Protein AF-A0A0L8HGV4-F1 (afdb_monomer)

Mean predicted aligned error: 8.61 Å

Sequence (115 aa):
MDAKVIALADERKTDELSNVLKEVDKNQVDKLLEDRIVKETSEPIALIKALLFGYSLKEEDRAAKWLDIYLCCINCLQKKDQHSKVSEKVIDFLIWQVVTSTAYRPTIEGCRVCH

Structure (mmCIF, N/CA/C/O backbone):
data_AF-A0A0L8HGV4-F1
#
_entry.id   AF-A0A0L8HGV4-F1
#
loop_
_atom_site.group_PDB
_atom_site.id
_atom_site.type_symbol
_atom_site.label_atom_id
_atom_site.label_alt_id
_atom_site.label_comp_id
_atom_site.label_asym_id
_atom_site.label_entity_id
_atom_site.label_seq_id
_atom_site.pdbx_PDB_ins_code
_atom_site.Cartn_x
_atom_site.Cartn_y
_atom_site.Cartn_z
_atom_site.occupancy
_atom_site.B_iso_or_equiv
_atom_site.auth_seq_id
_atom_site.auth_comp_id
_atom_site.auth_asym_id
_atom_site.auth_atom_id
_atom_site.pdbx_PDB_model_num
ATOM 1 N N . MET A 1 1 ? -0.953 -12.365 3.540 1.00 70.88 1 MET A N 1
ATOM 2 C CA . MET A 1 1 ? -0.320 -11.509 2.512 1.00 70.88 1 MET A CA 1
ATOM 3 C C . MET A 1 1 ? 0.416 -10.357 3.164 1.00 70.88 1 MET A C 1
ATOM 5 O O . MET A 1 1 ? 1.621 -10.248 3.018 1.00 70.88 1 MET A O 1
ATOM 9 N N . ASP A 1 2 ? -0.303 -9.587 3.965 1.00 73.50 2 ASP A N 1
ATOM 10 C CA . ASP A 1 2 ? 0.158 -8.365 4.606 1.00 73.50 2 ASP A CA 1
ATOM 11 C C . ASP A 1 2 ? 1.493 -8.485 5.380 1.00 73.50 2 ASP A C 1
ATOM 13 O O . ASP A 1 2 ? 2.483 -7.850 5.030 1.00 73.50 2 ASP A O 1
ATOM 17 N N . ALA A 1 3 ? 1.586 -9.416 6.336 1.00 80.00 3 ALA A N 1
ATOM 18 C CA . ALA A 1 3 ? 2.823 -9.651 7.092 1.00 80.00 3 ALA A CA 1
ATOM 19 C C . ALA A 1 3 ? 3.999 -10.141 6.223 1.00 80.00 3 ALA A C 1
ATOM 21 O O . ALA A 1 3 ? 5.144 -9.801 6.493 1.00 80.00 3 ALA A O 1
ATOM 22 N N . LYS A 1 4 ? 3.723 -10.910 5.158 1.00 84.50 4 LYS A N 1
ATOM 23 C CA . LYS A 1 4 ? 4.754 -11.423 4.238 1.00 84.50 4 LYS A CA 1
ATOM 24 C C . LYS A 1 4 ? 5.327 -10.296 3.375 1.00 84.50 4 LYS A C 1
ATOM 26 O O . LYS A 1 4 ? 6.533 -10.226 3.196 1.00 84.50 4 LYS A O 1
ATOM 31 N N . VAL A 1 5 ? 4.467 -9.4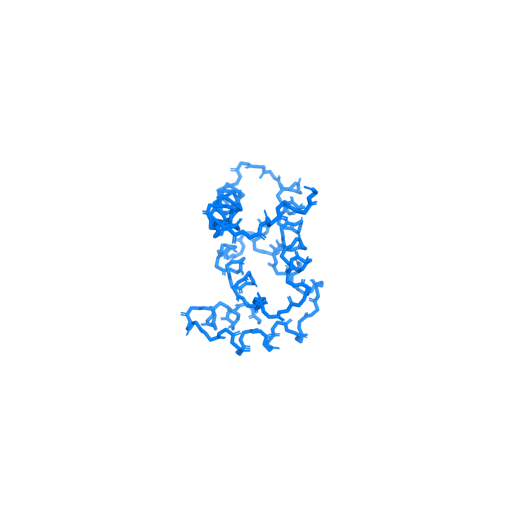16 2.864 1.00 83.81 5 VAL A N 1
ATOM 32 C CA . VAL A 1 5 ? 4.856 -8.252 2.051 1.00 83.81 5 VAL A CA 1
ATOM 33 C C . VAL A 1 5 ? 5.706 -7.279 2.871 1.00 83.81 5 VAL A C 1
ATOM 35 O O . VAL A 1 5 ? 6.747 -6.834 2.399 1.00 83.81 5 VAL A O 1
ATOM 38 N N . ILE A 1 6 ? 5.308 -7.013 4.117 1.00 82.56 6 ILE A N 1
ATOM 39 C CA . ILE A 1 6 ? 6.057 -6.132 5.022 1.00 82.56 6 ILE A CA 1
ATOM 40 C C . ILE A 1 6 ? 7.397 -6.759 5.415 1.00 82.56 6 ILE A C 1
ATOM 42 O O . ILE A 1 6 ? 8.421 -6.102 5.277 1.00 82.56 6 ILE A O 1
ATOM 46 N N . ALA A 1 7 ? 7.419 -8.039 5.803 1.00 85.94 7 ALA A N 1
ATOM 47 C CA . ALA A 1 7 ? 8.661 -8.727 6.158 1.00 85.94 7 ALA A CA 1
ATOM 48 C C . ALA A 1 7 ? 9.672 -8.737 5.000 1.00 85.94 7 ALA A C 1
ATOM 50 O O . ALA A 1 7 ? 10.844 -8.432 5.195 1.00 85.94 7 ALA A O 1
ATOM 51 N N . LEU A 1 8 ? 9.218 -9.015 3.773 1.00 84.81 8 LEU A N 1
ATOM 52 C CA . LEU A 1 8 ? 10.087 -8.989 2.593 1.00 84.81 8 LEU A CA 1
ATOM 53 C C . LEU A 1 8 ? 10.625 -7.582 2.288 1.00 84.81 8 LEU A C 1
ATOM 55 O O . LEU A 1 8 ? 11.761 -7.449 1.829 1.00 84.81 8 LEU A O 1
ATOM 59 N N . ALA A 1 9 ? 9.836 -6.535 2.548 1.00 83.56 9 ALA A N 1
ATOM 60 C CA . ALA A 1 9 ? 10.287 -5.154 2.409 1.00 83.56 9 ALA A CA 1
ATOM 61 C C . ALA A 1 9 ? 11.319 -4.771 3.483 1.00 83.56 9 ALA A C 1
ATOM 63 O O . ALA A 1 9 ? 12.339 -4.166 3.149 1.00 83.56 9 ALA A O 1
ATOM 64 N N . ASP A 1 10 ? 11.102 -5.172 4.738 1.00 84.50 10 ASP A N 1
ATOM 65 C CA . ASP A 1 10 ? 12.029 -4.929 5.851 1.00 84.50 10 ASP A CA 1
ATOM 66 C C . ASP A 1 10 ? 13.363 -5.667 5.653 1.00 84.50 10 ASP A C 1
ATOM 68 O O . ASP A 1 10 ? 14.436 -5.098 5.862 1.00 84.50 10 ASP A O 1
ATOM 72 N N . GLU A 1 11 ? 13.309 -6.902 5.148 1.00 86.88 11 GLU A N 1
ATOM 73 C CA . GLU A 1 11 ? 14.480 -7.705 4.772 1.00 86.88 11 GLU A CA 1
ATOM 74 C C . GLU A 1 11 ? 15.156 -7.224 3.472 1.00 86.88 11 GLU A C 1
ATOM 76 O O . GLU A 1 11 ? 16.180 -7.775 3.067 1.00 86.88 11 GLU A O 1
ATOM 81 N N . ARG A 1 12 ? 14.611 -6.189 2.810 1.00 81.69 12 ARG A N 1
ATOM 82 C CA . ARG A 1 12 ? 15.084 -5.634 1.526 1.00 81.69 12 ARG A CA 1
ATOM 83 C C . ARG A 1 12 ? 15.189 -6.673 0.404 1.00 81.69 12 ARG A C 1
ATOM 85 O O . ARG A 1 12 ? 16.024 -6.551 -0.494 1.00 81.69 12 ARG A O 1
ATOM 92 N N . LYS A 1 13 ? 14.320 -7.680 0.424 1.00 84.12 13 LYS A N 1
ATOM 93 C CA . LYS A 1 13 ? 14.263 -8.754 -0.574 1.00 84.12 13 LYS A CA 1
ATOM 94 C C . LYS A 1 13 ? 13.402 -8.344 -1.762 1.00 84.12 13 LYS A C 1
ATOM 96 O O . LYS A 1 13 ? 12.317 -8.874 -1.986 1.00 84.12 13 LYS A O 1
ATOM 101 N N . THR A 1 14 ? 13.880 -7.362 -2.520 1.00 78.25 14 THR A N 1
ATOM 102 C CA . THR A 1 14 ? 13.108 -6.686 -3.574 1.00 78.25 14 THR A CA 1
ATOM 103 C C . THR A 1 14 ? 12.670 -7.621 -4.704 1.00 78.25 14 THR A C 1
ATOM 105 O O . THR A 1 14 ? 11.555 -7.487 -5.198 1.00 78.25 14 THR A O 1
ATOM 108 N N . ASP A 1 15 ? 13.505 -8.590 -5.090 1.00 82.19 15 ASP A N 1
ATOM 109 C CA . ASP A 1 15 ? 13.177 -9.544 -6.161 1.00 82.19 15 ASP A CA 1
ATOM 110 C C . ASP A 1 15 ? 12.081 -10.531 -5.727 1.00 82.19 15 ASP A C 1
ATOM 112 O O . ASP A 1 15 ? 11.122 -10.778 -6.458 1.00 82.19 15 ASP A O 1
ATOM 116 N N . GLU A 1 16 ? 12.174 -11.049 -4.500 1.00 84.81 16 GLU A N 1
ATOM 117 C CA . GLU A 1 16 ? 11.156 -11.931 -3.916 1.00 84.81 16 GLU A CA 1
ATOM 118 C C . GLU A 1 16 ? 9.843 -11.180 -3.683 1.00 84.81 16 GLU A C 1
ATOM 120 O O . GLU A 1 16 ? 8.766 -11.696 -3.981 1.00 84.81 16 GLU A O 1
ATOM 125 N N . LEU A 1 17 ? 9.930 -9.938 -3.204 1.00 84.62 17 LEU A N 1
ATOM 126 C CA . LEU A 1 17 ? 8.783 -9.060 -3.018 1.00 84.62 17 LEU A CA 1
ATOM 127 C C . LEU A 1 17 ? 8.094 -8.746 -4.351 1.00 84.62 17 LEU A C 1
ATOM 129 O O . LEU A 1 17 ? 6.872 -8.834 -4.434 1.00 84.62 17 LEU A O 1
ATOM 133 N N . SER A 1 18 ? 8.859 -8.446 -5.403 1.00 83.62 18 SER A N 1
ATOM 134 C CA . SER A 1 18 ? 8.320 -8.219 -6.747 1.00 83.62 18 SER A CA 1
ATOM 135 C C . SER A 1 18 ? 7.610 -9.462 -7.284 1.00 83.62 18 SER A C 1
ATOM 137 O O . SER A 1 18 ? 6.504 -9.349 -7.809 1.00 83.62 18 SER A O 1
ATOM 139 N N . ASN A 1 19 ? 8.185 -10.655 -7.098 1.00 85.94 19 ASN A N 1
ATOM 140 C CA . ASN A 1 19 ? 7.543 -11.908 -7.502 1.00 85.94 19 ASN A CA 1
ATOM 141 C C . ASN A 1 19 ? 6.235 -12.152 -6.746 1.00 85.94 19 ASN A C 1
ATOM 143 O O . ASN A 1 19 ? 5.236 -12.505 -7.365 1.00 85.94 19 ASN A O 1
ATOM 147 N N . VAL A 1 20 ? 6.212 -11.894 -5.435 1.00 85.75 20 VAL A N 1
ATOM 148 C CA . VAL A 1 20 ? 4.978 -11.982 -4.644 1.00 85.75 20 VAL A CA 1
ATOM 149 C C . VAL A 1 20 ? 3.932 -11.000 -5.166 1.00 85.75 20 VAL A C 1
ATOM 151 O O . VAL A 1 20 ? 2.790 -11.395 -5.347 1.00 85.75 20 VAL A O 1
ATOM 154 N N . LEU A 1 21 ? 4.295 -9.745 -5.440 1.00 84.56 21 LEU A N 1
ATOM 155 C CA . LEU A 1 21 ? 3.339 -8.733 -5.902 1.00 84.56 21 LEU A CA 1
ATOM 156 C C . LEU A 1 21 ? 2.830 -8.972 -7.330 1.00 84.56 21 LEU A C 1
ATOM 158 O O . LEU A 1 21 ? 1.722 -8.548 -7.640 1.00 84.56 21 LEU A O 1
ATOM 162 N N . LYS A 1 22 ? 3.585 -9.664 -8.192 1.00 82.69 22 LYS A N 1
ATOM 163 C CA . LYS A 1 22 ? 3.121 -10.045 -9.540 1.00 82.69 22 LYS A CA 1
ATOM 164 C C . LYS A 1 22 ? 1.951 -11.025 -9.518 1.00 82.69 22 LYS A C 1
ATOM 166 O O . LYS A 1 22 ? 1.129 -10.999 -10.426 1.00 82.69 22 LYS A O 1
ATOM 171 N N . GLU A 1 23 ? 1.882 -11.880 -8.504 1.00 83.44 23 GLU A N 1
ATOM 172 C CA . GLU A 1 23 ? 0.802 -12.861 -8.343 1.00 83.44 23 GLU A CA 1
ATOM 173 C C . GLU A 1 23 ? -0.436 -12.273 -7.648 1.00 83.44 23 GLU A C 1
ATOM 175 O O . GLU A 1 23 ? -1.467 -12.939 -7.534 1.00 83.44 23 GLU A O 1
ATOM 180 N N . VAL A 1 24 ? -0.348 -11.030 -7.167 1.00 81.75 24 VAL A N 1
ATOM 181 C CA . VAL A 1 24 ? -1.412 -10.380 -6.404 1.00 81.75 24 VAL A CA 1
ATOM 182 C C . VAL A 1 24 ? -2.249 -9.498 -7.320 1.00 81.75 24 VAL A C 1
ATOM 184 O O . VAL A 1 24 ? -1.757 -8.574 -7.962 1.00 81.75 24 VAL A O 1
ATOM 187 N N . ASP A 1 25 ? -3.553 -9.763 -7.334 1.00 85.00 25 ASP A N 1
ATOM 188 C CA . ASP A 1 25 ? -4.524 -8.958 -8.071 1.00 85.00 25 ASP A CA 1
ATOM 189 C C . ASP A 1 25 ? -4.673 -7.556 -7.454 1.00 85.00 25 ASP A C 1
ATOM 191 O O . ASP A 1 25 ? -4.684 -7.393 -6.228 1.00 85.00 25 ASP A O 1
ATOM 195 N N . LYS A 1 26 ? -4.859 -6.544 -8.308 1.00 84.94 26 LYS A N 1
ATOM 196 C CA . LYS A 1 26 ? -5.084 -5.148 -7.908 1.00 84.94 26 LYS A CA 1
ATOM 197 C C . LYS A 1 26 ? -6.187 -5.004 -6.854 1.00 84.94 26 LYS A C 1
ATOM 199 O O . LYS A 1 26 ? -5.985 -4.317 -5.858 1.00 84.94 26 LYS A O 1
ATOM 204 N N . ASN A 1 27 ? -7.307 -5.708 -7.005 1.00 89.06 27 ASN A N 1
ATOM 205 C CA . ASN A 1 27 ? -8.422 -5.648 -6.058 1.00 89.06 27 ASN A CA 1
ATOM 206 C C . ASN A 1 27 ? -8.023 -6.140 -4.659 1.00 89.06 27 ASN A C 1
ATOM 208 O O . ASN A 1 27 ? -8.567 -5.680 -3.655 1.00 89.06 27 ASN A O 1
ATOM 212 N N . GLN A 1 28 ? -7.078 -7.081 -4.569 1.00 89.06 28 GLN A N 1
ATOM 213 C CA . GLN A 1 28 ? -6.568 -7.553 -3.281 1.00 89.06 28 GLN A CA 1
ATOM 214 C C . GLN A 1 28 ? -5.671 -6.501 -2.624 1.00 89.06 28 GLN A C 1
ATOM 216 O O . GLN A 1 28 ? -5.752 -6.316 -1.410 1.00 89.06 28 GLN A O 1
ATOM 221 N N . VAL A 1 29 ? -4.850 -5.798 -3.412 1.00 88.81 29 VAL A N 1
ATOM 222 C CA . VAL A 1 29 ? -4.039 -4.669 -2.929 1.00 88.81 29 VAL A CA 1
ATOM 223 C C . VAL A 1 29 ? -4.940 -3.543 -2.427 1.00 88.81 29 VAL A C 1
ATOM 225 O O . VAL A 1 29 ? -4.752 -3.071 -1.307 1.00 88.81 29 VAL A O 1
ATOM 228 N N . ASP A 1 30 ? -5.954 -3.174 -3.209 1.00 91.00 30 ASP A N 1
ATOM 229 C CA . ASP A 1 30 ? -6.892 -2.107 -2.860 1.00 91.00 30 ASP A CA 1
ATOM 230 C C . ASP A 1 30 ? -7.643 -2.424 -1.567 1.00 91.00 30 ASP A C 1
ATOM 232 O O . ASP A 1 30 ? -7.722 -1.590 -0.666 1.00 91.00 30 ASP A O 1
ATOM 236 N N . LYS A 1 31 ? -8.106 -3.669 -1.419 1.00 90.88 31 LYS A N 1
ATOM 237 C CA . LYS A 1 31 ? -8.772 -4.122 -0.197 1.00 90.88 31 LYS A CA 1
ATOM 238 C C . LYS A 1 31 ? -7.851 -4.077 1.024 1.00 90.88 31 LYS A C 1
ATOM 240 O O . LYS A 1 31 ? -8.300 -3.683 2.096 1.00 90.88 31 LYS A O 1
ATOM 245 N N . LEU A 1 32 ? -6.575 -4.450 0.885 1.00 89.62 32 LEU A N 1
ATOM 246 C CA . LEU A 1 32 ? -5.617 -4.340 1.991 1.00 89.62 32 LEU A CA 1
ATOM 247 C C . LEU A 1 32 ? -5.368 -2.884 2.400 1.00 89.62 32 LEU A C 1
ATOM 249 O O . LEU A 1 32 ? -5.281 -2.586 3.592 1.00 89.62 32 LEU A O 1
ATOM 253 N N . LEU A 1 33 ? -5.244 -1.980 1.426 1.00 90.81 33 LEU A N 1
ATOM 254 C CA . LEU A 1 33 ? -5.078 -0.552 1.693 1.00 90.81 33 LEU A CA 1
ATOM 255 C C . LEU A 1 33 ? -6.320 0.018 2.384 1.00 90.81 33 LEU A C 1
ATOM 257 O O . LEU A 1 33 ? -6.191 0.705 3.397 1.00 90.81 33 LEU A O 1
ATOM 261 N N . GLU A 1 34 ? -7.515 -0.329 1.908 1.00 90.56 34 GLU A N 1
ATOM 262 C CA . GLU A 1 34 ? -8.779 0.088 2.518 1.00 90.56 34 GLU A CA 1
ATOM 263 C C . GLU A 1 34 ? -8.921 -0.448 3.951 1.00 90.56 34 GLU A C 1
ATOM 265 O O . GLU A 1 34 ? -9.239 0.311 4.869 1.00 90.56 34 GLU A O 1
ATOM 270 N N . ASP A 1 35 ? -8.595 -1.721 4.189 1.00 89.31 35 ASP A N 1
ATOM 271 C CA . ASP A 1 35 ? -8.641 -2.330 5.521 1.00 89.31 35 ASP A CA 1
ATOM 272 C C . ASP A 1 35 ? -7.680 -1.654 6.517 1.00 89.31 35 ASP A C 1
ATOM 274 O O . ASP A 1 35 ? -7.992 -1.547 7.706 1.00 89.31 35 ASP A O 1
ATOM 278 N N . ARG A 1 36 ? -6.525 -1.153 6.066 1.00 86.75 36 ARG A N 1
ATOM 279 C CA . ARG A 1 36 ? -5.576 -0.452 6.948 1.00 86.75 36 ARG A CA 1
ATOM 280 C C . ARG A 1 36 ? -5.887 1.030 7.132 1.00 86.75 36 ARG A C 1
ATOM 282 O O . ARG A 1 36 ? -5.715 1.549 8.232 1.00 86.75 36 ARG A O 1
ATOM 289 N N . ILE A 1 37 ? -6.342 1.716 6.085 1.00 88.50 37 ILE A N 1
ATOM 290 C CA . ILE A 1 37 ? -6.580 3.168 6.110 1.00 88.50 37 ILE A CA 1
ATOM 291 C C . ILE A 1 37 ? -7.963 3.485 6.685 1.00 88.50 37 ILE A C 1
ATOM 293 O O . ILE A 1 37 ? -8.089 4.346 7.560 1.00 88.50 37 ILE A O 1
ATOM 297 N N . VAL A 1 38 ? -9.005 2.781 6.232 1.00 85.81 38 VAL A N 1
ATOM 298 C CA . V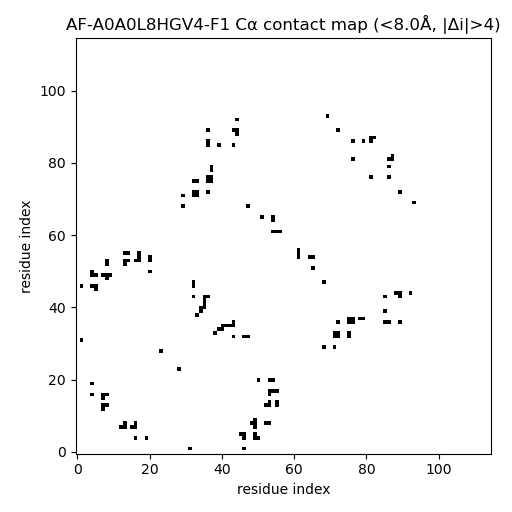AL A 1 38 ? -10.393 3.041 6.641 1.00 85.81 38 VAL A CA 1
ATOM 299 C C . VAL A 1 38 ? -10.695 2.387 7.982 1.00 85.81 38 VAL A C 1
ATOM 301 O O . VAL A 1 38 ? -11.197 3.060 8.879 1.00 85.81 38 VAL A O 1
ATOM 304 N N . LYS A 1 39 ? -10.348 1.103 8.149 1.00 83.00 39 LYS A N 1
ATOM 305 C CA . LYS A 1 39 ? -10.657 0.347 9.379 1.00 83.00 39 LYS A CA 1
ATOM 306 C C . LYS A 1 39 ? -9.587 0.465 10.473 1.00 83.00 39 LYS A C 1
ATOM 308 O O . LYS A 1 39 ? -9.764 -0.119 11.535 1.00 83.00 39 LYS A O 1
ATOM 313 N N . GLU A 1 40 ? -8.490 1.186 10.219 1.00 82.00 40 GLU A N 1
ATOM 314 C CA . GLU A 1 40 ? -7.386 1.442 11.170 1.00 82.00 40 GLU A CA 1
ATOM 315 C C . GLU A 1 40 ? -6.797 0.180 11.829 1.00 82.00 40 GLU A C 1
ATOM 317 O O . GLU A 1 40 ? -6.306 0.208 12.954 1.00 82.00 40 GLU A O 1
ATOM 322 N N . THR A 1 41 ? -6.839 -0.953 11.129 1.00 76.94 41 THR A N 1
ATOM 323 C CA . THR A 1 41 ? -6.506 -2.264 11.708 1.00 76.94 41 THR A CA 1
ATOM 324 C C . THR A 1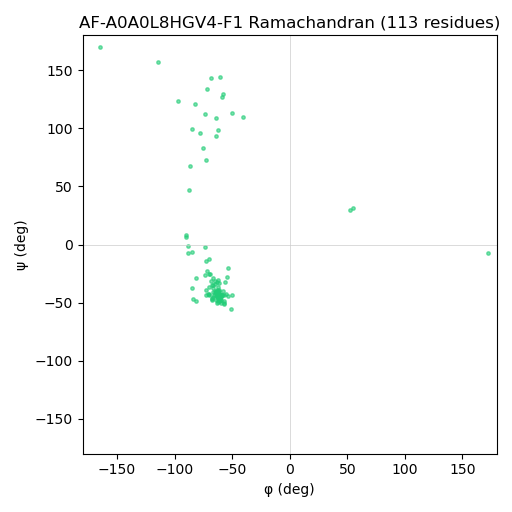 41 ? -5.016 -2.469 11.984 1.00 76.94 41 THR A C 1
ATOM 326 O O . THR A 1 41 ? -4.651 -3.329 12.783 1.00 76.94 41 THR A O 1
ATOM 329 N N . SER A 1 42 ? -4.133 -1.740 11.298 1.00 78.00 42 SER A N 1
ATOM 330 C CA . SER A 1 42 ? -2.670 -1.888 11.352 1.00 78.00 42 SER A CA 1
ATOM 331 C C . SER A 1 42 ? -1.990 -0.659 10.745 1.00 78.00 42 SER A C 1
ATOM 333 O O . SER A 1 42 ? -2.655 0.159 10.117 1.00 78.00 42 SER A O 1
ATOM 335 N N . GLU A 1 43 ? -0.666 -0.518 10.882 1.00 83.19 43 GLU A N 1
ATOM 336 C CA . GLU A 1 43 ? 0.057 0.640 10.335 1.00 83.19 43 GLU A CA 1
ATOM 337 C C . GLU A 1 43 ? -0.006 0.691 8.793 1.00 83.19 43 GLU A C 1
ATOM 339 O O . GLU A 1 43 ? 0.658 -0.108 8.122 1.00 83.19 43 GLU A O 1
ATOM 344 N N . PRO A 1 44 ? -0.745 1.632 8.173 1.00 87.50 44 PRO A N 1
ATOM 345 C CA . PRO A 1 44 ? -0.870 1.676 6.714 1.00 87.50 44 PRO A CA 1
ATOM 346 C C . PRO A 1 44 ? 0.457 2.025 6.035 1.00 87.50 44 PRO A C 1
ATOM 348 O O . PRO A 1 44 ? 0.732 1.557 4.935 1.00 87.50 44 PRO A O 1
ATOM 351 N N . ILE A 1 45 ? 1.321 2.786 6.710 1.00 91.06 45 ILE A N 1
ATOM 352 C CA . ILE A 1 45 ? 2.576 3.288 6.142 1.00 91.06 45 ILE A CA 1
ATOM 353 C C . ILE A 1 45 ? 3.541 2.155 5.787 1.00 91.06 45 ILE A C 1
ATOM 355 O O . ILE A 1 45 ? 4.164 2.202 4.729 1.00 91.06 45 ILE A O 1
ATOM 359 N N . ALA A 1 46 ? 3.653 1.131 6.636 1.00 88.81 46 ALA A N 1
ATOM 360 C CA . ALA A 1 46 ? 4.516 -0.018 6.369 1.00 88.81 46 ALA A CA 1
ATOM 361 C C . ALA A 1 46 ? 4.080 -0.764 5.099 1.00 88.81 46 ALA A C 1
ATOM 363 O O . ALA A 1 46 ? 4.912 -1.102 4.259 1.00 88.81 46 ALA A O 1
ATOM 364 N N . LEU A 1 47 ? 2.767 -0.941 4.917 1.00 90.62 47 LEU A N 1
ATOM 365 C CA . LEU A 1 47 ? 2.222 -1.579 3.723 1.00 90.62 47 LEU A CA 1
ATOM 366 C C . LEU A 1 47 ? 2.449 -0.720 2.474 1.00 90.62 47 LEU A C 1
ATOM 368 O O . LEU A 1 47 ? 2.934 -1.234 1.472 1.00 90.62 47 LEU A O 1
ATOM 372 N N . ILE A 1 48 ? 2.152 0.584 2.530 1.00 91.75 48 ILE A N 1
ATOM 373 C CA . ILE A 1 48 ? 2.346 1.478 1.377 1.00 91.75 48 ILE A CA 1
ATOM 374 C C . ILE A 1 48 ? 3.828 1.494 0.969 1.00 91.75 48 ILE A C 1
ATOM 376 O O . ILE A 1 48 ? 4.139 1.354 -0.212 1.00 91.75 48 ILE A O 1
ATOM 380 N N . LYS A 1 49 ? 4.755 1.578 1.935 1.00 89.56 49 LYS A N 1
ATOM 381 C CA . LYS A 1 49 ? 6.201 1.466 1.675 1.00 89.56 49 LYS A CA 1
ATOM 382 C C . LYS A 1 49 ? 6.558 0.148 0.997 1.00 89.56 49 LYS A C 1
ATOM 384 O O . LYS A 1 49 ? 7.273 0.166 0.001 1.00 89.56 49 LYS A O 1
ATOM 389 N N . ALA A 1 50 ? 6.059 -0.972 1.516 1.00 88.94 50 ALA A N 1
ATOM 390 C CA . ALA A 1 50 ? 6.343 -2.290 0.964 1.00 88.94 50 ALA A CA 1
ATOM 391 C C . ALA A 1 50 ? 5.833 -2.432 -0.478 1.00 88.94 50 ALA A C 1
ATOM 393 O O . ALA A 1 50 ? 6.561 -2.911 -1.342 1.00 88.94 50 ALA A O 1
ATOM 394 N N . LEU A 1 51 ? 4.623 -1.948 -0.766 1.00 89.56 51 LEU A N 1
ATOM 395 C CA . LEU A 1 51 ? 4.063 -1.957 -2.118 1.00 89.56 51 LEU A CA 1
ATOM 396 C C . LEU A 1 51 ? 4.898 -1.099 -3.075 1.00 89.56 51 LEU A C 1
ATOM 398 O O . LEU A 1 51 ? 5.315 -1.578 -4.127 1.00 89.56 51 LEU A O 1
ATOM 402 N N . LEU A 1 52 ? 5.207 0.145 -2.698 1.00 87.62 52 LEU A N 1
ATOM 403 C CA . LEU A 1 52 ? 6.016 1.041 -3.529 1.00 87.62 52 LEU A CA 1
ATOM 404 C C . LEU A 1 52 ? 7.422 0.477 -3.779 1.00 87.62 52 LEU A C 1
ATOM 406 O O . LEU A 1 52 ? 7.925 0.565 -4.900 1.00 87.62 52 LEU A O 1
ATOM 410 N N . PHE A 1 53 ? 8.041 -0.123 -2.760 1.00 85.06 53 PHE A N 1
ATOM 411 C CA . PHE A 1 53 ? 9.372 -0.722 -2.853 1.00 85.06 53 PHE A CA 1
ATOM 412 C C . PHE A 1 53 ? 9.391 -1.997 -3.707 1.00 85.06 53 PHE A C 1
ATOM 414 O O . PHE A 1 53 ? 10.346 -2.230 -4.446 1.00 85.06 53 PHE A O 1
ATOM 421 N N . GLY A 1 54 ? 8.336 -2.810 -3.630 1.00 83.94 54 GLY A N 1
ATOM 422 C CA . GLY A 1 54 ? 8.227 -4.074 -4.353 1.00 83.94 54 GLY A CA 1
ATOM 423 C C . GLY A 1 54 ? 7.976 -3.940 -5.854 1.00 83.94 54 GLY A C 1
ATOM 424 O O . GLY A 1 54 ? 8.371 -4.819 -6.621 1.00 83.94 54 GLY A O 1
ATOM 425 N N . TYR A 1 55 ? 7.369 -2.838 -6.301 1.00 82.06 55 TYR A N 1
ATOM 426 C CA . TYR A 1 55 ? 7.248 -2.537 -7.728 1.00 82.06 55 TYR A CA 1
ATOM 427 C C . TYR A 1 55 ? 8.580 -1.998 -8.274 1.00 82.06 55 TYR A C 1
ATOM 429 O O . TYR A 1 55 ? 8.919 -0.817 -8.135 1.00 82.06 55 TYR A O 1
ATOM 437 N N . SER A 1 56 ? 9.356 -2.918 -8.858 1.00 67.69 56 SER A N 1
ATOM 438 C CA . SER A 1 56 ? 10.736 -2.722 -9.315 1.00 67.69 56 SER A CA 1
ATOM 439 C C . SER A 1 56 ? 10.875 -1.639 -10.387 1.00 67.69 56 SER A C 1
ATOM 441 O O . SER A 1 56 ? 10.062 -1.532 -11.299 1.00 67.69 56 SER A O 1
ATOM 443 N N . LEU A 1 57 ? 11.988 -0.894 -10.330 1.00 57.47 57 LEU A N 1
ATOM 444 C CA . LEU A 1 57 ? 12.435 0.091 -11.331 1.00 57.47 57 LEU A CA 1
ATOM 445 C C . LEU A 1 57 ? 12.528 -0.457 -12.766 1.00 57.47 57 LEU A C 1
ATOM 447 O O . LEU A 1 57 ? 12.557 0.331 -13.704 1.00 57.47 57 LEU A O 1
ATOM 451 N N . LYS A 1 58 ? 12.620 -1.782 -12.926 1.00 60.53 58 LYS A N 1
ATOM 452 C CA . LYS A 1 58 ? 12.722 -2.458 -14.227 1.00 60.53 58 LYS A CA 1
ATOM 453 C C . LYS A 1 58 ? 11.359 -2.786 -14.849 1.00 60.53 58 LYS A C 1
ATOM 455 O O . LYS A 1 58 ? 11.328 -3.270 -15.973 1.00 60.53 58 LYS A O 1
ATOM 460 N N . GLU A 1 59 ? 10.257 -2.584 -14.125 1.00 66.31 59 GLU A N 1
ATOM 461 C CA . GLU A 1 59 ? 8.912 -2.782 -14.670 1.00 66.31 59 GLU A CA 1
ATOM 462 C C . GLU A 1 59 ? 8.480 -1.538 -15.457 1.00 66.31 59 GLU A C 1
ATOM 464 O O . GLU A 1 59 ? 8.394 -0.447 -14.890 1.00 66.31 59 GLU A O 1
ATOM 469 N N . GLU A 1 60 ? 8.176 -1.708 -16.748 1.00 67.75 60 GLU A N 1
ATOM 470 C CA . GLU A 1 60 ? 7.681 -0.631 -17.626 1.00 67.75 60 GLU A CA 1
ATOM 471 C C . GLU A 1 60 ? 6.404 0.023 -17.062 1.00 67.75 60 GLU A C 1
ATOM 473 O O . GLU A 1 60 ? 6.236 1.240 -17.136 1.00 67.75 60 GLU A O 1
ATOM 478 N N . ASP A 1 61 ? 5.576 -0.758 -16.363 1.00 76.38 61 ASP A N 1
ATOM 479 C CA . ASP A 1 61 ? 4.314 -0.307 -15.766 1.00 76.38 61 ASP A CA 1
ATOM 480 C C . ASP A 1 61 ? 4.444 0.231 -14.334 1.00 76.38 61 ASP A C 1
ATOM 482 O O . ASP A 1 61 ? 3.436 0.525 -13.685 1.00 76.38 61 ASP A O 1
ATOM 486 N N . ARG A 1 62 ? 5.661 0.375 -13.790 1.00 82.12 62 ARG A N 1
ATOM 487 C CA . ARG A 1 62 ? 5.851 0.801 -12.391 1.00 82.12 62 ARG A CA 1
ATOM 488 C C . ARG A 1 62 ? 5.117 2.100 -12.072 1.00 82.12 62 ARG A C 1
ATOM 490 O O . ARG A 1 62 ? 4.487 2.200 -11.023 1.00 82.12 62 ARG A O 1
ATOM 497 N N . ALA A 1 63 ? 5.197 3.087 -12.962 1.00 82.25 63 ALA A N 1
ATOM 498 C CA . ALA A 1 63 ? 4.550 4.380 -12.762 1.00 82.25 63 ALA A CA 1
ATOM 499 C C . ALA A 1 63 ? 3.021 4.248 -12.669 1.00 82.25 63 ALA A C 1
ATOM 501 O O . ALA A 1 63 ? 2.407 4.882 -11.814 1.00 82.25 63 ALA A O 1
ATOM 502 N N . ALA A 1 64 ? 2.424 3.381 -13.493 1.00 85.50 64 ALA A N 1
ATOM 503 C CA . ALA A 1 64 ? 0.994 3.093 -13.452 1.00 85.50 64 ALA A CA 1
ATOM 504 C C . ALA A 1 64 ? 0.604 2.381 -12.147 1.00 85.50 64 ALA A C 1
ATOM 506 O O . ALA A 1 64 ? -0.340 2.798 -11.479 1.00 85.50 64 ALA A O 1
ATOM 507 N N . LYS A 1 65 ? 1.381 1.377 -11.716 1.00 86.88 65 LYS A N 1
ATOM 508 C CA . LYS A 1 65 ? 1.142 0.669 -10.444 1.00 86.88 65 LYS A CA 1
ATOM 509 C C . LYS A 1 65 ? 1.287 1.586 -9.230 1.00 86.88 65 LYS A C 1
ATOM 511 O O . LYS A 1 65 ? 0.510 1.499 -8.286 1.00 86.88 65 LYS A O 1
ATOM 516 N N . TRP A 1 66 ? 2.271 2.484 -9.250 1.00 89.31 66 TRP A N 1
ATOM 517 C CA . TRP A 1 66 ? 2.431 3.504 -8.217 1.00 89.31 66 TRP A CA 1
ATOM 518 C C . TRP A 1 66 ? 1.226 4.437 -8.186 1.00 89.31 66 TRP A C 1
ATOM 520 O O . TRP A 1 66 ? 0.645 4.634 -7.121 1.00 89.31 66 TRP A O 1
ATOM 530 N N . LEU A 1 67 ? 0.814 4.960 -9.344 1.00 88.06 67 LEU A N 1
ATOM 531 C CA . LEU A 1 67 ? -0.363 5.818 -9.458 1.00 88.06 67 LEU A CA 1
ATOM 532 C C . LEU A 1 67 ? -1.619 5.138 -8.898 1.00 88.06 67 LEU A C 1
ATOM 534 O O . LEU A 1 67 ? -2.357 5.771 -8.148 1.00 88.06 67 LEU A O 1
ATOM 538 N N . ASP A 1 68 ? -1.821 3.854 -9.189 1.00 90.88 68 ASP A N 1
ATOM 539 C CA . ASP A 1 68 ? -2.936 3.072 -8.651 1.00 90.88 68 ASP A CA 1
ATOM 540 C C . ASP A 1 68 ? -2.937 3.027 -7.114 1.00 90.88 68 ASP A C 1
ATOM 542 O O . ASP A 1 68 ? -3.977 3.258 -6.495 1.00 90.88 68 ASP A O 1
ATOM 546 N N . ILE A 1 69 ? -1.776 2.827 -6.480 1.00 91.75 69 ILE A N 1
ATOM 547 C CA . ILE A 1 69 ? -1.644 2.866 -5.011 1.00 91.75 69 ILE A CA 1
ATOM 548 C C . ILE A 1 69 ? -1.995 4.256 -4.473 1.00 91.75 69 ILE A C 1
ATOM 550 O O . ILE A 1 69 ? -2.733 4.364 -3.491 1.00 91.75 69 ILE A O 1
ATOM 554 N N . TYR A 1 70 ? -1.481 5.321 -5.100 1.00 92.19 70 TYR A N 1
ATOM 555 C CA . TYR A 1 70 ? -1.773 6.698 -4.690 1.00 92.19 70 TYR A CA 1
ATOM 556 C C . TYR A 1 70 ? -3.270 6.996 -4.783 1.00 92.19 70 TYR A C 1
ATOM 558 O O . TYR A 1 70 ? -3.854 7.489 -3.818 1.00 92.19 70 TYR A O 1
ATOM 566 N N . LEU A 1 71 ? -3.900 6.655 -5.910 1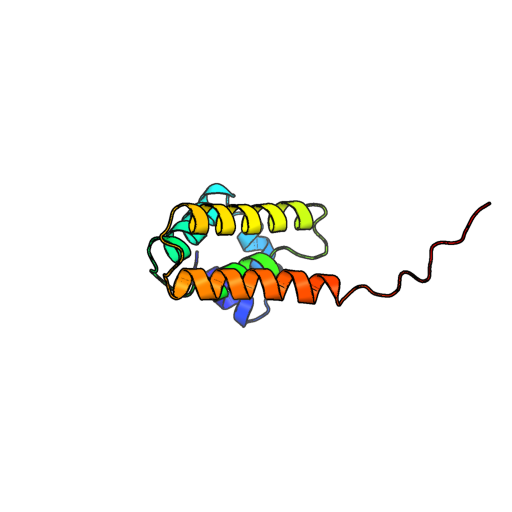.00 93.00 71 LEU A N 1
ATOM 567 C CA . LEU A 1 71 ? -5.336 6.833 -6.121 1.00 93.00 71 LEU A CA 1
ATOM 568 C C . LEU A 1 71 ? -6.152 6.051 -5.092 1.00 93.00 71 LEU A C 1
ATOM 570 O O . LEU A 1 71 ? -7.088 6.599 -4.514 1.00 93.00 71 LEU A O 1
ATOM 574 N N . CYS A 1 72 ? -5.773 4.806 -4.805 1.00 93.00 72 CYS A N 1
ATOM 575 C CA . CYS A 1 72 ? -6.435 3.995 -3.791 1.00 93.00 72 CYS A CA 1
ATOM 576 C C . CYS A 1 72 ? -6.347 4.633 -2.395 1.00 93.00 72 CYS A C 1
ATOM 578 O O . CYS A 1 72 ? -7.368 4.791 -1.721 1.00 93.00 72 CYS A O 1
ATOM 580 N N . CYS A 1 73 ? -5.159 5.096 -1.986 1.00 93.00 73 CYS A N 1
ATOM 581 C CA . CYS A 1 73 ? -4.979 5.798 -0.713 1.00 93.00 73 CYS A CA 1
ATOM 582 C C . CYS A 1 73 ? -5.833 7.075 -0.639 1.00 93.00 73 CYS A C 1
ATOM 584 O O . CYS A 1 73 ? -6.505 7.300 0.365 1.00 93.00 73 CYS A O 1
ATOM 586 N N . ILE A 1 74 ? -5.850 7.885 -1.703 1.00 92.38 74 ILE A N 1
ATOM 587 C CA . ILE A 1 74 ? -6.650 9.118 -1.782 1.00 92.38 74 ILE A CA 1
ATOM 588 C C . ILE A 1 74 ? -8.146 8.802 -1.678 1.00 92.38 74 ILE A C 1
ATOM 590 O O . ILE A 1 74 ? -8.848 9.434 -0.891 1.00 92.38 74 ILE A O 1
ATOM 594 N N . ASN A 1 75 ? -8.628 7.789 -2.399 1.00 92.12 75 ASN A N 1
ATOM 595 C CA . ASN A 1 75 ? -10.024 7.358 -2.330 1.00 92.12 75 ASN A CA 1
ATOM 596 C C . ASN A 1 75 ? -10.401 6.884 -0.916 1.00 92.12 75 A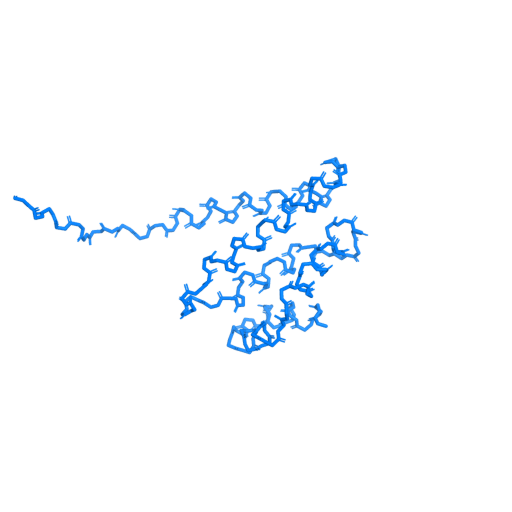SN A C 1
ATOM 598 O O . ASN A 1 75 ? -11.488 7.191 -0.428 1.00 92.12 75 ASN A O 1
ATOM 602 N N . CYS A 1 76 ? -9.504 6.170 -0.227 1.00 90.62 76 CYS A N 1
ATOM 603 C CA . CYS A 1 76 ? -9.713 5.761 1.165 1.00 90.62 76 CYS A CA 1
ATOM 604 C C . CYS A 1 76 ? -9.794 6.965 2.114 1.00 90.62 76 CYS A C 1
ATOM 606 O O . CYS A 1 76 ? -10.644 6.987 3.002 1.00 90.62 76 CYS A O 1
ATOM 608 N N . LEU A 1 77 ? -8.943 7.974 1.911 1.00 90.12 77 LEU A N 1
ATOM 609 C CA . LEU A 1 77 ? -8.951 9.213 2.691 1.00 90.12 77 LEU A CA 1
ATOM 610 C C . LEU A 1 77 ? -10.225 10.035 2.457 1.00 90.12 77 LEU A C 1
ATOM 612 O O . LEU A 1 77 ? -10.762 10.596 3.403 1.00 90.12 77 LEU A O 1
ATOM 616 N N . GLN A 1 78 ? -10.742 10.071 1.225 1.00 87.94 78 GLN A N 1
ATOM 617 C CA . GLN A 1 78 ? -11.987 10.772 0.886 1.00 87.94 78 GLN A CA 1
ATOM 618 C C . GLN A 1 78 ? -13.236 10.125 1.500 1.00 87.94 78 GLN A C 1
ATOM 620 O O . GLN A 1 78 ? -14.196 10.823 1.815 1.00 87.94 78 GLN A O 1
ATOM 625 N N . LYS A 1 79 ? -13.236 8.797 1.673 1.00 83.00 79 LYS A N 1
ATOM 626 C CA . LYS A 1 79 ? -14.333 8.047 2.309 1.00 83.00 79 LYS A CA 1
ATOM 627 C C . LYS A 1 79 ? -14.405 8.242 3.828 1.00 83.00 79 LYS A C 1
ATOM 629 O O . LYS A 1 79 ? -15.394 7.841 4.439 1.00 83.00 79 LYS A O 1
ATOM 634 N N . LYS A 1 80 ? -13.357 8.784 4.448 1.00 74.25 80 LYS A N 1
ATOM 635 C CA . LYS A 1 80 ? -13.195 8.845 5.900 1.00 74.25 80 LYS A CA 1
ATOM 636 C C . LYS A 1 80 ? -13.211 10.286 6.393 1.00 74.25 80 LYS A C 1
ATOM 638 O O . LYS A 1 80 ? -12.885 11.215 5.660 1.00 74.25 80 LYS A O 1
ATOM 643 N N . ASP A 1 81 ? -13.539 10.458 7.667 1.00 68.56 81 ASP A N 1
ATOM 644 C CA . ASP A 1 81 ? -13.278 11.713 8.357 1.00 68.56 81 ASP A CA 1
ATOM 645 C C . ASP A 1 81 ? -11.765 12.022 8.324 1.00 68.56 81 ASP A C 1
ATOM 647 O O . ASP A 1 81 ? -10.916 11.184 8.668 1.00 68.56 81 ASP A O 1
ATOM 651 N N . GLN A 1 82 ? -11.432 13.222 7.851 1.00 61.47 82 GLN A N 1
ATOM 652 C CA . GLN A 1 82 ? -10.065 13.671 7.589 1.00 61.47 82 GLN A CA 1
ATOM 653 C C . GLN A 1 82 ? -9.265 13.890 8.885 1.00 61.47 82 GLN A C 1
ATOM 655 O O . GLN A 1 82 ? -8.042 13.964 8.828 1.00 61.47 82 GLN A O 1
ATOM 660 N N . HIS A 1 83 ? -9.925 13.916 10.050 1.00 66.00 83 HIS A N 1
ATOM 661 C CA . HIS A 1 83 ? -9.310 14.188 11.357 1.00 66.00 83 HIS A CA 1
ATOM 662 C C . HIS A 1 83 ? -8.789 12.948 12.105 1.00 66.00 83 HIS A C 1
ATOM 664 O O . HIS A 1 83 ? -8.400 13.017 13.272 1.00 66.00 83 HIS A O 1
ATOM 670 N N . SER A 1 84 ? -8.777 11.783 11.459 1.00 84.00 84 SER A N 1
ATOM 671 C CA . SER A 1 84 ? -8.139 10.587 12.010 1.00 84.00 84 SER A CA 1
ATOM 672 C C . SER A 1 84 ? -6.609 10.721 11.971 1.00 84.00 84 SER A C 1
ATOM 674 O O . SER A 1 84 ? -6.028 11.015 10.928 1.00 84.00 84 SER A O 1
ATOM 676 N N . LYS A 1 85 ? -5.929 10.386 13.079 1.00 85.44 85 LYS A N 1
ATOM 677 C CA . LYS A 1 85 ? -4.450 10.311 13.144 1.00 85.44 85 LYS A CA 1
ATOM 678 C C . LYS A 1 85 ? -3.851 9.394 12.075 1.00 85.44 85 LYS A C 1
ATOM 680 O O . LYS A 1 85 ? -2.696 9.555 11.690 1.00 85.44 85 LYS A O 1
ATOM 685 N N . VAL A 1 86 ? -4.602 8.383 11.639 1.00 87.69 86 VAL A N 1
ATOM 686 C CA . VAL A 1 86 ? -4.183 7.481 10.562 1.00 87.69 86 VAL A CA 1
ATOM 687 C C . VAL A 1 86 ? -4.255 8.204 9.219 1.00 87.69 86 VAL A C 1
ATOM 689 O O . VAL A 1 86 ? -3.311 8.106 8.440 1.00 87.69 86 VAL A O 1
ATOM 692 N N . SER A 1 87 ? -5.324 8.968 8.976 1.00 87.56 87 SER A N 1
ATOM 693 C CA . SER A 1 87 ? -5.478 9.784 7.769 1.00 87.56 87 SER A CA 1
ATOM 694 C C . SER A 1 87 ? -4.354 10.814 7.634 1.00 87.56 87 SER A C 1
ATOM 696 O O . SER A 1 87 ? -3.712 10.865 6.588 1.00 87.56 87 SER A O 1
ATOM 698 N N . GLU A 1 88 ? -4.049 11.556 8.704 1.00 89.44 88 GLU A N 1
ATOM 699 C CA . GLU A 1 88 ? -2.952 12.538 8.734 1.00 89.44 88 GLU A CA 1
ATOM 700 C C . GLU A 1 88 ? -1.602 11.891 8.395 1.00 89.44 88 GLU A C 1
ATOM 702 O O . GLU A 1 88 ? -0.918 12.325 7.471 1.00 89.44 88 GLU A O 1
ATOM 707 N N . LYS A 1 89 ? -1.258 10.774 9.054 1.00 90.44 89 LYS A N 1
ATOM 708 C CA . LYS A 1 89 ? -0.012 10.038 8.778 1.00 90.44 89 LYS A CA 1
ATOM 709 C C . LYS A 1 89 ? 0.097 9.578 7.327 1.00 90.44 89 LYS A C 1
ATOM 711 O O . LYS A 1 89 ? 1.191 9.584 6.763 1.00 90.44 89 LYS A O 1
ATOM 716 N N . VAL A 1 90 ? -1.008 9.114 6.742 1.00 91.88 90 VAL A N 1
ATOM 717 C CA . VAL A 1 90 ? -1.031 8.681 5.341 1.00 91.88 90 VAL A CA 1
ATOM 718 C C . VAL A 1 90 ? -0.822 9.885 4.429 1.00 91.88 90 VAL A C 1
ATOM 720 O O . VAL A 1 90 ? 0.033 9.808 3.554 1.00 91.88 90 VAL A O 1
ATOM 723 N N . ILE A 1 91 ? -1.515 11.003 4.658 1.00 91.00 91 ILE A N 1
ATOM 724 C CA . ILE A 1 91 ? -1.336 12.242 3.885 1.00 91.00 91 ILE A CA 1
ATOM 725 C C . ILE A 1 91 ? 0.122 12.717 3.946 1.00 91.00 91 ILE A C 1
ATOM 727 O O . ILE A 1 91 ? 0.742 12.899 2.896 1.00 91.00 91 ILE A O 1
ATOM 731 N N . ASP A 1 92 ? 0.692 12.831 5.147 1.00 91.50 92 ASP A N 1
ATOM 732 C CA . ASP A 1 92 ? 2.083 13.250 5.354 1.00 91.50 92 ASP A CA 1
ATOM 733 C C . ASP A 1 92 ? 3.062 12.339 4.609 1.00 91.50 92 ASP A C 1
ATOM 735 O O . ASP A 1 92 ? 3.994 12.804 3.947 1.00 91.50 92 ASP A O 1
ATOM 739 N N . PHE A 1 93 ? 2.835 11.025 4.668 1.00 92.44 93 PHE A N 1
ATOM 740 C CA . PHE A 1 93 ? 3.671 10.058 3.971 1.00 92.44 93 PHE A CA 1
ATOM 741 C C . PHE A 1 93 ? 3.572 10.183 2.445 1.00 92.44 93 PHE A C 1
ATOM 743 O O . PHE A 1 93 ? 4.602 10.136 1.768 1.00 92.44 93 PHE A O 1
ATOM 750 N N . LEU A 1 94 ? 2.365 10.355 1.893 1.00 91.31 94 LEU A N 1
ATOM 751 C CA . LEU A 1 94 ? 2.173 10.519 0.450 1.00 91.31 94 LEU A CA 1
ATOM 752 C C . LEU A 1 94 ? 2.855 11.799 -0.050 1.00 91.31 94 LEU A C 1
ATOM 754 O O . LEU A 1 94 ? 3.572 11.746 -1.051 1.00 91.31 94 LEU A O 1
ATOM 758 N N . ILE A 1 95 ? 2.705 12.916 0.672 1.00 90.50 95 ILE A N 1
ATOM 759 C CA . ILE A 1 95 ? 3.392 14.180 0.363 1.00 90.50 95 ILE A CA 1
ATOM 760 C C . ILE A 1 95 ? 4.908 13.973 0.398 1.00 90.50 95 ILE A C 1
ATOM 762 O O . ILE A 1 95 ? 5.605 14.313 -0.560 1.00 90.50 95 ILE A O 1
ATOM 766 N N . TRP A 1 96 ? 5.423 13.366 1.470 1.00 90.31 96 TRP A N 1
ATOM 767 C CA . TRP A 1 96 ? 6.853 13.116 1.626 1.00 90.31 96 TRP A CA 1
ATOM 768 C C . TRP A 1 96 ? 7.424 12.250 0.496 1.00 90.31 96 TRP A C 1
ATOM 770 O O . TRP A 1 96 ? 8.481 12.569 -0.052 1.00 90.31 96 TRP A O 1
ATOM 780 N N . GLN A 1 97 ? 6.725 11.186 0.094 1.00 86.56 97 GLN A N 1
ATOM 781 C CA . GLN A 1 97 ? 7.142 10.337 -1.026 1.00 86.56 97 GLN A CA 1
ATOM 782 C C . GLN A 1 97 ? 7.200 11.101 -2.353 1.00 86.56 97 GLN A C 1
ATOM 784 O O . GLN A 1 97 ? 8.179 10.987 -3.089 1.00 86.56 97 GLN A O 1
ATOM 789 N N . VAL A 1 98 ? 6.191 11.922 -2.655 1.00 82.31 98 VAL A N 1
ATOM 790 C CA . VAL A 1 98 ? 6.174 12.715 -3.893 1.00 82.31 98 VAL A CA 1
ATOM 791 C C . VAL A 1 98 ? 7.319 13.733 -3.894 1.00 82.31 98 VAL A C 1
ATOM 793 O O . VAL A 1 98 ? 8.095 13.789 -4.850 1.00 82.31 98 VAL A O 1
ATOM 796 N N . VAL A 1 99 ? 7.509 14.477 -2.802 1.00 79.38 99 VAL A N 1
ATOM 797 C CA . VAL A 1 99 ? 8.585 15.478 -2.691 1.00 79.38 99 VAL A CA 1
ATOM 798 C C . VAL A 1 99 ? 9.964 14.830 -2.823 1.00 79.38 99 VAL A C 1
ATOM 800 O O . VAL A 1 99 ? 10.791 15.290 -3.605 1.00 79.38 99 VAL A O 1
ATOM 803 N N . THR A 1 100 ? 10.212 13.720 -2.129 1.00 76.00 100 THR A N 1
ATOM 804 C CA . THR A 1 100 ? 11.507 13.022 -2.203 1.00 76.00 100 THR A CA 1
ATOM 805 C C . THR A 1 100 ? 11.767 12.383 -3.566 1.00 76.00 100 THR A C 1
ATOM 807 O O . THR A 1 100 ? 12.903 12.416 -4.038 1.00 76.00 100 THR A O 1
ATOM 810 N N . SER A 1 101 ? 10.734 11.876 -4.246 1.00 65.75 101 SER A N 1
ATOM 811 C CA . SER A 1 101 ? 10.868 11.344 -5.609 1.00 65.75 101 SER A CA 1
ATOM 812 C C . SER A 1 101 ? 11.201 12.428 -6.644 1.00 65.75 101 SER A C 1
ATOM 814 O O . SER A 1 101 ? 11.971 12.181 -7.567 1.00 65.75 101 SER A O 1
ATOM 816 N N . THR A 1 102 ? 10.679 13.649 -6.470 1.00 57.56 102 THR A N 1
ATOM 817 C CA . THR A 1 102 ? 10.956 14.788 -7.367 1.00 57.56 102 THR A CA 1
ATOM 818 C C . THR A 1 102 ? 12.288 15.482 -7.073 1.00 57.56 102 THR A C 1
ATOM 820 O O . THR A 1 102 ? 12.924 15.988 -7.998 1.00 57.56 102 THR A O 1
ATOM 823 N N . ALA A 1 103 ? 12.748 15.458 -5.817 1.00 50.09 103 ALA A N 1
ATOM 824 C CA . ALA A 1 103 ? 14.058 15.970 -5.413 1.00 50.09 103 ALA A CA 1
ATOM 825 C C . ALA A 1 103 ? 15.224 15.109 -5.942 1.00 50.09 103 ALA A C 1
ATOM 827 O O . ALA A 1 103 ? 16.315 15.624 -6.167 1.00 50.09 103 ALA A O 1
ATOM 828 N N . TYR A 1 104 ? 14.983 13.823 -6.220 1.00 41.34 104 TYR A N 1
ATOM 829 C CA . TYR A 1 104 ? 15.897 12.922 -6.933 1.00 41.34 104 TYR A CA 1
ATOM 830 C C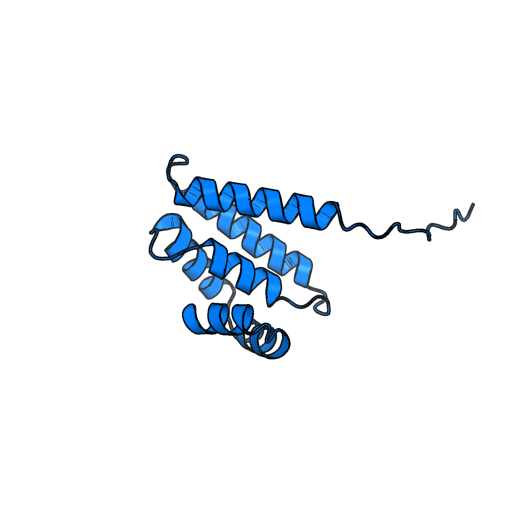 . TYR A 1 104 ? 15.709 12.992 -8.462 1.00 41.34 104 TYR A C 1
ATOM 832 O O . TYR A 1 104 ? 15.666 11.969 -9.144 1.00 41.34 104 TYR A O 1
ATOM 840 N N . ARG A 1 105 ? 15.633 14.195 -9.048 1.00 39.50 105 ARG A N 1
ATOM 841 C CA . ARG A 1 105 ? 16.001 14.333 -10.465 1.00 39.50 105 ARG A CA 1
ATOM 842 C C . ARG A 1 105 ? 17.527 14.236 -10.546 1.00 39.50 105 ARG A C 1
ATOM 844 O O . ARG A 1 105 ? 18.183 15.179 -10.103 1.00 39.50 105 ARG A O 1
ATOM 851 N N . PRO A 1 106 ? 18.127 13.184 -11.139 1.00 39.06 106 PRO A N 1
ATOM 852 C CA . PRO A 1 106 ? 19.437 13.388 -11.723 1.00 39.06 106 PRO A CA 1
ATOM 853 C C . PRO A 1 106 ? 19.248 14.497 -12.759 1.00 39.06 106 PRO A C 1
ATOM 855 O O . PRO A 1 106 ? 18.294 14.476 -13.544 1.00 39.06 106 PRO A O 1
ATOM 858 N N . THR A 1 107 ? 20.095 15.515 -12.698 1.00 41.59 107 THR A N 1
ATOM 859 C CA . THR A 1 107 ? 20.298 16.459 -13.788 1.00 41.59 107 THR A CA 1
ATOM 860 C C . THR A 1 107 ? 20.316 15.670 -15.094 1.00 41.59 107 THR A C 1
ATOM 862 O O . THR A 1 107 ? 21.243 14.908 -15.354 1.00 41.59 107 THR A O 1
ATOM 865 N N . ILE A 1 108 ? 19.274 15.820 -15.914 1.00 43.59 108 ILE A N 1
ATOM 866 C CA . ILE A 1 108 ? 19.324 15.411 -17.316 1.00 43.59 108 ILE A CA 1
ATOM 867 C C . ILE A 1 108 ? 20.219 16.451 -18.003 1.00 43.59 108 ILE A C 1
ATOM 869 O O . ILE A 1 108 ? 19.755 17.346 -18.705 1.00 43.59 108 ILE A O 1
ATOM 873 N N . GLU A 1 109 ? 21.522 16.371 -17.732 1.00 41.53 109 GLU A N 1
ATOM 874 C CA . GLU A 1 109 ? 22.561 16.807 -18.654 1.00 41.53 109 GLU A CA 1
ATOM 875 C C . GLU A 1 109 ? 22.442 15.888 -19.871 1.00 41.53 109 GLU A C 1
ATOM 877 O O . GLU A 1 109 ? 22.928 14.760 -19.871 1.00 41.53 109 GLU A O 1
ATOM 882 N N . GLY A 1 110 ? 21.685 16.306 -20.884 1.00 39.94 110 GLY A N 1
ATOM 883 C CA . GLY A 1 110 ? 21.477 15.437 -22.041 1.00 39.94 110 GLY A CA 1
ATOM 884 C C . GLY A 1 110 ? 20.462 15.878 -23.083 1.00 39.94 110 GLY A 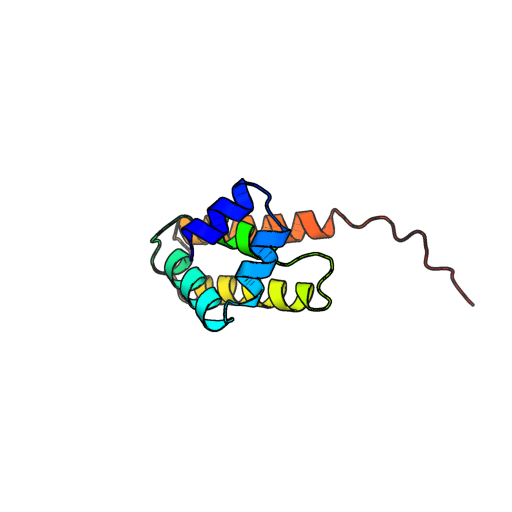C 1
ATOM 885 O O . GLY A 1 110 ? 20.427 15.267 -24.147 1.00 39.94 110 GLY A O 1
ATOM 886 N N . CYS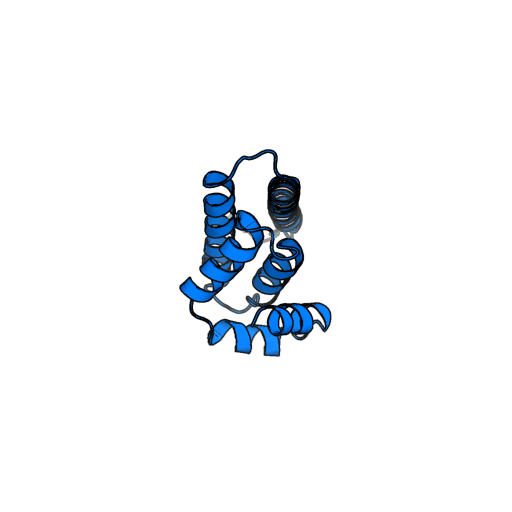 A 1 111 ? 19.683 16.943 -22.869 1.00 35.88 111 CYS A N 1
ATOM 887 C CA . CYS A 1 111 ? 18.987 17.578 -23.990 1.00 35.88 111 CYS A CA 1
ATOM 888 C C . CYS A 1 111 ? 19.996 18.397 -24.800 1.00 35.88 111 CYS A C 1
ATOM 890 O O . CYS A 1 111 ? 20.133 19.606 -24.622 1.00 35.88 111 CYS A O 1
ATOM 892 N N . ARG A 1 112 ? 20.709 17.712 -25.705 1.00 41.16 112 ARG A N 1
ATOM 893 C CA . ARG A 1 112 ? 21.249 18.344 -26.909 1.00 41.16 112 ARG A CA 1
ATOM 894 C C . ARG A 1 112 ? 20.103 19.103 -27.565 1.00 41.16 112 ARG A C 1
ATOM 896 O O . ARG A 1 112 ? 19.147 18.502 -28.049 1.00 41.16 112 ARG A O 1
ATOM 903 N N . VAL A 1 113 ? 20.223 20.422 -27.563 1.00 40.72 113 VAL A N 1
ATOM 904 C CA . VAL A 1 113 ? 19.502 21.292 -28.481 1.00 40.72 113 VAL A CA 1
ATOM 905 C C . VAL A 1 113 ? 19.985 20.909 -29.878 1.00 40.72 113 VAL A C 1
ATOM 907 O O . VAL A 1 113 ? 21.079 21.280 -30.291 1.00 40.72 113 VAL A O 1
ATOM 910 N N . CYS A 1 114 ? 19.208 20.080 -30.566 1.00 42.69 114 CYS A N 1
ATOM 911 C CA . CYS A 1 114 ? 19.235 20.028 -32.017 1.00 42.69 114 CYS A CA 1
ATOM 912 C C . CYS A 1 114 ? 18.290 21.126 -32.501 1.00 42.69 114 CYS A C 1
ATOM 914 O O . CYS A 1 114 ? 17.076 20.928 -32.491 1.00 42.69 114 CYS A O 1
ATOM 916 N N . HIS A 1 115 ? 18.852 22.271 -32.878 1.00 40.94 115 HIS A N 1
ATOM 917 C CA . HIS A 1 115 ? 18.332 23.100 -33.958 1.00 40.94 115 HIS A CA 1
ATOM 918 C C . HIS A 1 115 ? 19.440 23.972 -34.535 1.00 40.94 115 HIS A C 1
ATOM 920 O O . HIS A 1 115 ? 20.232 24.513 -33.732 1.00 40.94 115 HIS A O 1
#

Radius of gyration: 15.96 Å; Cα contacts (8 Å, |Δi|>4): 85; chains: 1; bounding box: 37×36×47 Å

Organism: Octopus bimaculoides (NCBI:txid37653)

Near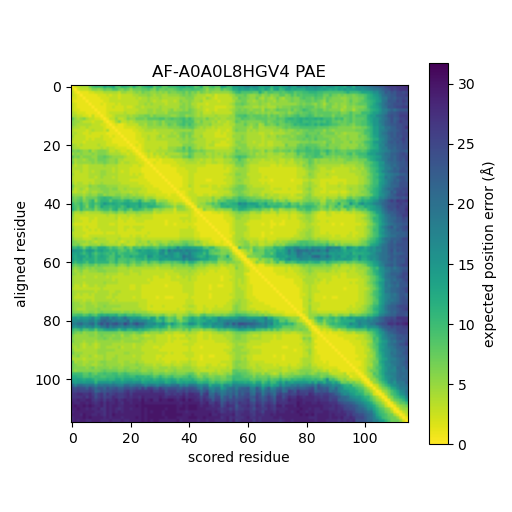est PDB structures (foldseek):
  3tx7-assembly1_B  TM=4.725E-01  e=6.772E+00  Homo sapiens
  3mnl-assembly1_B  TM=2.931E-01  e=6.429E+00  Mycobacterium tuberculosis H37Rv
  5cxg-assembly1_B  TM=2.685E-01  e=8.782E+00  Mycobacterium tuberculosis H37Rv

Secondary structure (DSSP, 8-state):
-HHHHHHHHHTT-HHHHHHHHHTS-HHHHHHHHHHHHTS--S-HHHHHHHHHHHS-TT-TTHHHHHHHHHHHHHHHHHTS-TT-HHHHHHHHHHHHHHHHHHHT----TT-----

Foldseek 3Di:
DQVVLLVCVVVVVLAVNLVVVVVDDLVNLLVVLLCCQQVVPDQSLSSLSSQLSNLDPPDPCSVVSNVSSVVSLVVSCVVDDCPDPSNVVSVVSVVVVVVVVVVPDDPCPDPDPDD

pLDDT: mean 79.16, std 15.54, range [35.88, 93.0]

Solvent-accessible surface area (backbone atoms only — not comparable to full-atom values): 6666 Å² total; per-residue (Å²): 107,68,70,58,48,35,50,30,44,75,70,63,36,46,70,61,33,28,56,56,54,72,77,51,54,68,70,59,53,47,50,53,50,37,45,19,58,64,66,62,73,50,74,46,63,57,51,53,50,21,54,60,61,19,53,44,94,85,44,91,57,32,68,59,57,47,49,50,52,53,52,48,52,52,53,38,47,71,76,42,75,70,87,39,74,63,42,47,54,48,52,54,48,53,52,50,51,54,53,54,59,62,69,63,58,74,80,75,83,70,81,72,82,84,124